Protein AF-A0A8T0GUQ4-F1 (afdb_monomer_lite)

Sequence (115 aa):
MENHHLHCRIVWNVMIGVCAESGHGYEAFELFRQMQQEGFAPDPMTYTSILNQNASNGALEWVREVHTCASNSKLKSDVRVGNALVNMYAKSGGILRKHGMCLMEWLLGTSFHGP

Secondary structure (DSSP, 8-state):
--SSHHHHHHHHHHHHHHHHHTT-HHHHHHHHHHHHHTTPPP-HHHHHHHHTS---TTTHHHHHHHHHHHHHSGGGG-HHHHHHHHHHHHHTT--TTTSHHHHHHHHHT------

Foldseek 3Di:
DPPPPVVVLVVLLVVLVVCQVVLVLVVSLVSVVVCVVVVHQDDLSSLLSSLVHQADAPNPVSLVVSVVSCCVDPNLPPVSNLVSSVSNVVRRDDVCPPCVVVSCCSVVVDDPPDD

Organism: Ceratodon purpureus (NCBI:txid3225)

pLDDT: mean 72.47, std 14.8, range [39.81, 89.69]

InterPro domains:
  IPR002885 Pentatricopeptide repeat [PF13041] (10-52)
  IPR002885 Pentatricopeptide repeat [PS51375] (8-42)
  IPR002885 Pentatricopeptide repeat [TIGR00756] (10-43)
  IPR011990 Tetratricopeptide-like helical domain superfamily [G3DSA:1.25.40.10] (1-110)
  IPR046960 Pentatricopeptide repeat-containing protein At4g14850-like, plant [PTHR47926] (10-95)

Structure (mmCIF, N/CA/C/O backbone):
data_AF-A0A8T0GUQ4-F1
#
_entry.id   AF-A0A8T0GUQ4-F1
#
loop_
_atom_site.group_PDB
_atom_site.id
_atom_site.type_symbol
_atom_site.label_atom_id
_atom_site.label_alt_id
_atom_site.label_comp_id
_atom_site.label_asym_id
_atom_site.label_entity_id
_atom_site.label_seq_id
_atom_site.pdbx_PDB_ins_code
_atom_site.Cartn_x
_atom_site.Cartn_y
_atom_site.Cartn_z
_atom_site.occupancy
_atom_site.B_iso_or_equiv
_atom_site.auth_seq_id
_atom_site.auth_comp_id
_atom_site.auth_asym_id
_atom_site.auth_atom_id
_atom_site.pdbx_PDB_model_num
ATOM 1 N N . MET A 1 1 ? -16.215 21.541 13.079 1.00 41.53 1 MET A N 1
ATOM 2 C CA . MET A 1 1 ? -14.734 21.598 13.136 1.00 41.53 1 MET A CA 1
ATOM 3 C C . MET A 1 1 ? -14.186 20.537 12.182 1.00 41.53 1 MET A C 1
ATOM 5 O O . MET A 1 1 ? -13.749 19.493 12.634 1.00 41.53 1 MET A O 1
ATOM 9 N N . GLU A 1 2 ? -14.279 20.745 10.863 1.00 45.72 2 GLU A N 1
ATOM 10 C CA . GLU A 1 2 ? -14.098 19.655 9.871 1.00 45.72 2 GLU A CA 1
ATOM 11 C C . GLU A 1 2 ? -13.021 19.932 8.804 1.00 45.72 2 GLU A C 1
ATOM 13 O O . GLU A 1 2 ? -12.876 19.175 7.851 1.00 45.72 2 GLU A O 1
ATOM 18 N N . ASN A 1 3 ? -12.193 20.969 8.974 1.00 42.38 3 ASN A N 1
ATOM 19 C CA . ASN A 1 3 ? -11.306 21.439 7.896 1.00 42.38 3 ASN A CA 1
ATOM 20 C C . ASN A 1 3 ? -9.813 21.063 8.051 1.00 42.38 3 ASN A C 1
ATOM 22 O O . ASN A 1 3 ? -9.016 21.356 7.158 1.00 42.38 3 ASN A O 1
ATOM 26 N N . HIS A 1 4 ? -9.407 20.394 9.139 1.00 49.81 4 HIS A N 1
ATOM 27 C CA . HIS A 1 4 ? -8.001 19.992 9.348 1.00 49.81 4 HIS A CA 1
ATOM 28 C C . HIS A 1 4 ? -7.669 18.542 8.958 1.00 49.81 4 HIS A C 1
ATOM 30 O O . HIS A 1 4 ? -6.527 18.277 8.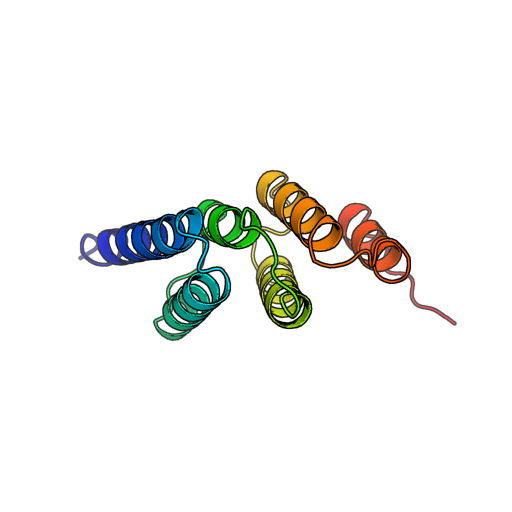603 1.00 49.81 4 HIS A O 1
ATOM 36 N N . HIS A 1 5 ? -8.639 17.623 8.892 1.00 51.91 5 HIS A N 1
ATOM 37 C CA . HIS A 1 5 ? -8.357 16.228 8.509 1.00 51.91 5 HIS A CA 1
ATOM 38 C C . HIS A 1 5 ? -8.208 16.012 6.993 1.00 51.91 5 HIS A C 1
ATOM 40 O O . HIS A 1 5 ? -7.497 15.101 6.567 1.00 51.91 5 HIS A O 1
ATOM 46 N N . LEU A 1 6 ? -8.847 16.846 6.161 1.00 50.81 6 LEU A N 1
ATOM 47 C CA . LEU A 1 6 ? -8.783 16.696 4.702 1.00 50.81 6 LEU A CA 1
ATOM 48 C C . LEU A 1 6 ? -7.376 16.986 4.153 1.00 50.81 6 LEU A C 1
ATOM 50 O O . LEU A 1 6 ? -6.928 16.316 3.225 1.00 50.81 6 LEU A O 1
ATOM 54 N N . HIS A 1 7 ? -6.670 17.940 4.770 1.00 57.09 7 HIS A N 1
ATOM 55 C CA . HIS A 1 7 ? -5.308 18.312 4.397 1.00 57.09 7 HIS A CA 1
ATOM 56 C C . HIS A 1 7 ? -4.310 17.180 4.668 1.00 57.09 7 HIS A C 1
ATOM 58 O O . HIS A 1 7 ? -3.444 16.939 3.835 1.00 57.09 7 HIS A O 1
ATOM 64 N N . CYS A 1 8 ? -4.471 16.413 5.751 1.00 74.56 8 CYS A N 1
ATOM 65 C CA . CYS A 1 8 ? -3.560 15.312 6.069 1.00 74.56 8 CYS A CA 1
ATOM 66 C C . CYS A 1 8 ? -3.627 14.181 5.035 1.00 74.56 8 CYS A C 1
ATOM 68 O O . CYS A 1 8 ? -2.589 13.761 4.538 1.00 74.56 8 CYS A O 1
ATOM 70 N N . ARG A 1 9 ? -4.826 13.726 4.634 1.00 78.31 9 ARG A N 1
ATOM 71 C CA . ARG A 1 9 ? -4.957 12.671 3.607 1.00 78.31 9 ARG A CA 1
ATOM 72 C C . ARG A 1 9 ? -4.396 13.107 2.251 1.00 78.31 9 ARG A C 1
ATOM 74 O O . ARG A 1 9 ? -3.742 12.314 1.583 1.00 78.31 9 ARG A O 1
ATOM 81 N N . ILE A 1 10 ? -4.646 14.355 1.846 1.00 82.81 10 ILE A N 1
ATOM 82 C CA . ILE A 1 10 ? -4.097 14.897 0.594 1.00 82.81 10 ILE A CA 1
ATOM 83 C C . ILE A 1 10 ? -2.565 14.912 0.662 1.00 82.81 10 ILE A C 1
ATOM 85 O O . ILE A 1 10 ? -1.918 14.472 -0.282 1.00 82.81 10 ILE A O 1
ATOM 89 N N . VAL A 1 11 ? -1.987 15.339 1.788 1.00 85.69 11 VAL A N 1
ATOM 90 C CA . VAL A 1 11 ? -0.532 15.331 2.000 1.00 85.69 11 VAL A CA 1
ATOM 91 C C . VAL A 1 11 ? 0.032 13.907 1.964 1.00 85.69 11 VAL A C 1
ATOM 93 O O . VAL A 1 11 ? 1.006 13.679 1.254 1.00 85.69 11 VAL A O 1
ATOM 96 N N . TRP A 1 12 ? -0.607 12.933 2.622 1.00 88.94 12 TRP A N 1
ATOM 97 C CA . TRP A 1 12 ? -0.223 11.516 2.538 1.00 88.94 12 TRP A CA 1
ATOM 98 C C . TRP A 1 12 ? -0.211 11.007 1.098 1.00 88.94 12 TRP A C 1
ATOM 100 O O . TRP A 1 12 ? 0.780 10.428 0.663 1.00 88.94 12 TRP A O 1
ATOM 110 N N . ASN A 1 13 ? -1.265 11.283 0.328 1.00 87.44 13 ASN A N 1
ATOM 111 C CA . ASN A 1 13 ? -1.340 10.873 -1.073 1.00 87.44 13 ASN A CA 1
ATOM 112 C C . ASN A 1 13 ? -0.260 11.523 -1.939 1.00 87.44 13 ASN A C 1
ATOM 114 O O . ASN A 1 13 ? 0.290 10.856 -2.812 1.00 87.44 13 ASN A O 1
ATOM 118 N N . VAL A 1 14 ? 0.059 12.796 -1.693 1.00 88.38 14 VAL A N 1
ATOM 119 C CA . VAL A 1 14 ? 1.144 13.494 -2.393 1.00 88.38 14 VAL A CA 1
ATOM 120 C C . VAL A 1 14 ? 2.494 12.871 -2.038 1.00 88.38 14 VAL A C 1
ATOM 122 O O . VAL A 1 14 ? 3.245 12.528 -2.943 1.00 88.38 14 VAL A O 1
ATOM 125 N N . MET A 1 15 ? 2.796 12.656 -0.754 1.00 86.75 15 MET A N 1
ATOM 126 C CA . MET A 1 15 ? 4.065 12.049 -0.325 1.00 86.75 15 MET A CA 1
ATOM 127 C C . MET A 1 15 ? 4.230 10.633 -0.887 1.00 86.75 15 MET A C 1
ATOM 129 O O . MET A 1 15 ? 5.259 10.310 -1.476 1.00 86.75 15 MET A O 1
ATOM 133 N N . ILE A 1 16 ? 3.182 9.813 -0.780 1.00 86.81 16 ILE A N 1
ATOM 134 C CA . ILE A 1 16 ? 3.154 8.452 -1.323 1.00 86.81 16 ILE A CA 1
ATOM 135 C C . ILE A 1 16 ? 3.312 8.478 -2.846 1.00 86.81 16 ILE A C 1
ATOM 137 O O . ILE A 1 16 ? 4.080 7.684 -3.378 1.00 86.81 16 ILE A O 1
ATOM 141 N N . GLY A 1 17 ? 2.624 9.387 -3.545 1.00 85.75 17 GLY A N 1
ATOM 142 C CA . GLY A 1 17 ? 2.697 9.540 -5.001 1.00 85.75 17 GLY A CA 1
ATOM 143 C C . GLY A 1 17 ? 4.053 10.034 -5.510 1.00 85.75 17 GLY A C 1
ATOM 144 O O . GLY A 1 17 ? 4.497 9.596 -6.565 1.00 85.75 17 GLY A O 1
ATOM 145 N N . VAL A 1 18 ? 4.752 10.876 -4.747 1.00 85.56 18 VAL A N 1
ATOM 146 C CA . VAL A 1 18 ? 6.104 11.340 -5.093 1.00 85.56 18 VAL A CA 1
ATOM 147 C C . VAL A 1 18 ? 7.150 10.248 -4.835 1.00 85.56 18 VAL A C 1
ATOM 149 O O . VAL A 1 18 ? 7.991 9.998 -5.700 1.00 85.56 18 VAL A O 1
ATOM 152 N N . CYS A 1 19 ? 7.092 9.549 -3.693 1.00 82.50 19 CYS A N 1
ATOM 153 C CA . CYS A 1 19 ? 7.992 8.423 -3.388 1.00 82.50 19 CYS A CA 1
ATOM 154 C C . CYS A 1 19 ? 7.799 7.267 -4.384 1.00 82.50 19 CYS A C 1
ATOM 156 O O . CYS A 1 19 ? 8.754 6.828 -5.026 1.00 82.50 19 CYS A O 1
ATOM 158 N N . ALA A 1 20 ? 6.542 6.840 -4.541 1.00 79.88 20 ALA A N 1
ATOM 159 C CA . ALA A 1 20 ? 5.872 6.742 -5.833 1.00 79.88 20 ALA A CA 1
ATOM 160 C C . ALA A 1 20 ? 6.705 6.671 -7.123 1.00 79.88 20 ALA A C 1
ATOM 162 O O . ALA A 1 20 ? 7.295 5.677 -7.545 1.00 79.88 20 ALA A O 1
ATOM 163 N N . GLU A 1 21 ? 6.664 7.806 -7.796 1.00 80.12 21 GLU A N 1
ATOM 164 C CA . GLU A 1 21 ? 7.262 8.059 -9.095 1.00 80.12 21 GLU A CA 1
ATOM 165 C C . GLU A 1 21 ? 8.792 8.080 -9.047 1.00 80.12 21 GLU A C 1
ATOM 167 O O . GLU A 1 21 ? 9.446 7.796 -10.049 1.00 80.12 21 GLU A O 1
ATOM 172 N N . SER A 1 22 ? 9.372 8.345 -7.875 1.00 79.50 22 SER A N 1
ATOM 173 C CA . SER A 1 22 ? 10.822 8.404 -7.675 1.00 79.50 22 SER A CA 1
ATOM 174 C C . SER A 1 22 ? 11.486 7.020 -7.616 1.00 79.50 22 SER A C 1
ATOM 176 O O . SER A 1 22 ? 12.694 6.942 -7.407 1.00 79.50 22 SER A O 1
ATOM 178 N N . GLY A 1 23 ? 10.729 5.924 -7.761 1.00 71.75 23 GLY A N 1
ATOM 179 C CA . GLY A 1 23 ? 11.250 4.551 -7.733 1.00 71.75 23 GLY A CA 1
ATOM 180 C C . GLY A 1 23 ? 11.519 4.002 -6.329 1.00 71.75 23 GLY A C 1
ATOM 181 O O . GLY A 1 23 ? 12.142 2.948 -6.191 1.00 71.75 23 GLY A O 1
ATOM 182 N N . HIS A 1 24 ? 11.040 4.688 -5.290 1.00 76.69 24 HIS A N 1
ATOM 183 C CA . HIS A 1 24 ? 11.228 4.305 -3.894 1.00 76.69 24 HIS A CA 1
ATOM 184 C C . HIS A 1 24 ? 9.995 3.546 -3.374 1.00 76.69 24 HIS A C 1
ATOM 186 O O . HIS A 1 24 ? 9.275 3.993 -2.479 1.00 76.69 24 HIS A O 1
ATOM 192 N N . GLY A 1 25 ? 9.737 2.371 -3.959 1.00 79.06 25 GLY A N 1
ATOM 193 C CA . GLY A 1 25 ? 8.547 1.545 -3.687 1.00 79.06 25 GLY A CA 1
ATOM 194 C C . GLY A 1 25 ? 8.362 1.173 -2.228 1.00 79.06 25 GLY A C 1
ATOM 195 O O . GLY A 1 25 ? 7.257 1.241 -1.694 1.00 79.06 25 GLY A O 1
ATOM 196 N N . TYR A 1 26 ? 9.465 0.826 -1.576 1.00 81.56 26 TYR A N 1
ATOM 197 C CA . TYR A 1 26 ? 9.456 0.449 -0.171 1.00 81.56 26 TYR A CA 1
ATOM 198 C C . TYR A 1 26 ? 9.167 1.643 0.751 1.00 81.56 26 TYR A C 1
ATOM 200 O O . TYR A 1 26 ? 8.384 1.518 1.685 1.00 81.56 26 TYR A O 1
ATOM 208 N N . GLU A 1 27 ? 9.720 2.823 0.459 1.00 84.38 27 GLU A N 1
ATOM 209 C CA . GLU A 1 27 ? 9.451 4.038 1.242 1.00 84.38 27 GLU A CA 1
ATOM 210 C C . GLU A 1 27 ? 7.994 4.488 1.092 1.00 84.38 27 GLU A C 1
ATOM 212 O O . GLU A 1 27 ? 7.348 4.848 2.073 1.00 84.38 27 GLU A O 1
ATOM 217 N N . ALA A 1 28 ? 7.433 4.392 -0.119 1.00 86.69 28 ALA A N 1
ATOM 218 C CA . ALA A 1 28 ? 6.014 4.655 -0.346 1.00 86.69 28 ALA A CA 1
ATOM 219 C C . ALA A 1 28 ? 5.109 3.689 0.439 1.00 86.69 28 ALA A C 1
ATOM 221 O O . ALA A 1 28 ? 4.054 4.088 0.936 1.00 86.69 28 ALA A O 1
ATOM 222 N N . PHE A 1 29 ? 5.523 2.429 0.575 1.00 86.75 29 PHE A N 1
ATOM 223 C CA . PHE A 1 29 ? 4.829 1.445 1.399 1.00 86.75 29 PHE A CA 1
ATOM 224 C C . PHE A 1 29 ? 4.938 1.744 2.906 1.00 86.75 29 PHE A C 1
ATOM 226 O O . PHE A 1 29 ? 3.941 1.641 3.620 1.00 86.75 29 PHE A O 1
ATOM 233 N N . GLU A 1 30 ? 6.096 2.180 3.400 1.00 87.62 30 GLU A N 1
ATOM 234 C C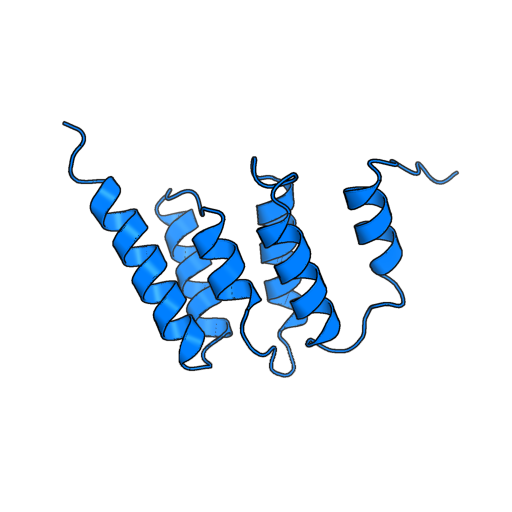A . GLU A 1 30 ? 6.241 2.595 4.802 1.00 87.62 30 GLU A CA 1
ATOM 235 C C . GLU A 1 30 ? 5.379 3.828 5.118 1.00 87.62 30 GLU A C 1
ATOM 237 O O . GLU A 1 30 ? 4.676 3.843 6.130 1.00 87.62 30 GLU A O 1
ATOM 242 N N . LEU A 1 31 ? 5.310 4.808 4.208 1.00 89.12 31 LEU A N 1
ATOM 243 C CA . LEU A 1 31 ? 4.385 5.945 4.325 1.00 89.12 31 LEU A CA 1
ATOM 244 C C . LEU A 1 31 ? 2.916 5.496 4.353 1.00 89.12 31 LEU A C 1
ATOM 246 O O . LEU A 1 31 ? 2.109 6.043 5.099 1.00 89.12 31 LEU A O 1
ATOM 250 N N . PHE A 1 32 ? 2.557 4.469 3.583 1.00 88.94 32 PHE A N 1
ATOM 251 C CA . PHE A 1 32 ? 1.222 3.869 3.617 1.00 88.94 32 PHE A CA 1
ATOM 252 C C . PHE A 1 32 ? 0.904 3.168 4.942 1.00 88.94 32 PHE A C 1
ATOM 254 O O . PHE A 1 32 ? -0.229 3.248 5.428 1.00 88.94 32 PHE A O 1
ATOM 261 N N . ARG A 1 33 ? 1.877 2.487 5.555 1.00 89.12 33 ARG A N 1
ATOM 262 C CA . ARG A 1 33 ? 1.706 1.919 6.901 1.00 89.12 33 ARG A CA 1
ATOM 263 C C . ARG A 1 33 ? 1.553 3.021 7.937 1.00 89.12 33 ARG A C 1
ATOM 265 O O . ARG A 1 33 ? 0.650 2.933 8.767 1.00 89.12 33 ARG A O 1
ATOM 272 N N . GLN A 1 34 ? 2.363 4.074 7.856 1.00 89.69 34 GLN A N 1
ATOM 273 C CA . GLN A 1 34 ? 2.275 5.208 8.771 1.00 89.69 34 GLN A CA 1
ATOM 274 C C . GLN A 1 34 ? 0.927 5.933 8.649 1.00 89.69 34 GLN A C 1
ATOM 276 O O . GLN A 1 34 ? 0.275 6.181 9.661 1.00 89.69 34 GLN A O 1
ATOM 281 N N . MET A 1 35 ? 0.445 6.166 7.424 1.00 88.81 35 MET A N 1
ATOM 282 C CA . MET A 1 35 ? -0.888 6.719 7.164 1.00 88.81 35 MET A CA 1
ATOM 283 C C . MET A 1 35 ? -1.985 5.927 7.898 1.00 88.81 35 MET A C 1
ATOM 285 O O . MET A 1 35 ? -2.844 6.515 8.556 1.00 88.81 35 MET A O 1
ATOM 289 N N . GLN A 1 36 ? -1.942 4.592 7.826 1.00 87.06 36 GLN A N 1
ATOM 290 C CA . GLN A 1 36 ? -2.906 3.727 8.516 1.00 87.06 36 GLN A CA 1
ATOM 291 C C . GLN A 1 36 ? -2.749 3.761 10.042 1.00 87.06 36 GLN A C 1
ATOM 293 O O . GLN A 1 36 ? -3.755 3.776 10.749 1.00 87.06 36 GLN A O 1
ATOM 298 N N . GLN A 1 37 ? -1.515 3.789 10.558 1.00 87.62 37 GLN A N 1
ATOM 299 C CA . GLN A 1 37 ? -1.238 3.883 11.999 1.00 87.62 37 GLN A CA 1
ATOM 300 C C . GLN A 1 37 ? -1.751 5.195 12.603 1.00 87.62 37 GLN A C 1
ATOM 302 O O . GLN A 1 37 ? -2.253 5.200 13.724 1.00 87.62 37 GLN A O 1
ATOM 307 N N . GLU A 1 38 ? -1.694 6.288 11.844 1.00 86.06 38 GLU A N 1
ATOM 308 C CA . GLU A 1 38 ? -2.266 7.582 12.228 1.00 86.06 38 GLU A CA 1
ATOM 309 C C . GLU A 1 38 ? -3.799 7.647 12.060 1.00 86.06 38 GLU A C 1
ATOM 311 O O . GLU A 1 38 ? -4.419 8.678 12.317 1.00 86.06 38 GLU A O 1
ATOM 316 N N . GLY A 1 39 ? -4.438 6.542 11.659 1.00 84.88 39 GLY A N 1
ATOM 317 C CA . GLY A 1 39 ? -5.892 6.426 11.543 1.00 84.88 39 GLY A CA 1
ATOM 318 C C . GLY A 1 39 ? -6.471 6.973 10.237 1.00 84.88 39 GLY A C 1
ATOM 319 O O . GLY A 1 39 ? -7.693 7.094 10.112 1.00 84.88 39 GLY A O 1
ATOM 320 N N . PHE A 1 40 ? -5.635 7.293 9.245 1.00 84.81 40 PHE A N 1
ATOM 321 C CA . PHE A 1 40 ? -6.104 7.721 7.931 1.00 84.81 40 PHE A CA 1
ATOM 322 C C . PHE A 1 40 ? -6.384 6.507 7.041 1.00 84.81 40 PHE A C 1
ATOM 324 O O . PHE A 1 40 ? -5.505 5.703 6.741 1.00 84.81 40 PHE A O 1
ATOM 331 N N . ALA A 1 41 ? -7.632 6.392 6.584 1.00 83.88 41 ALA A N 1
ATOM 332 C CA . ALA A 1 41 ? -8.036 5.337 5.663 1.00 83.88 41 ALA A CA 1
ATOM 333 C C . ALA A 1 41 ? -7.446 5.590 4.261 1.00 83.88 41 ALA A C 1
ATOM 335 O O . ALA A 1 41 ? -7.721 6.653 3.686 1.00 83.88 41 ALA A O 1
ATOM 336 N N . PRO A 1 42 ? -6.685 4.638 3.692 1.00 85.75 42 PRO A N 1
ATOM 337 C CA . PRO A 1 42 ? -6.190 4.749 2.328 1.00 85.75 42 PRO A CA 1
ATOM 338 C C . PRO A 1 42 ? -7.344 4.766 1.324 1.00 85.75 42 PRO A C 1
ATOM 340 O O . PRO A 1 42 ? -8.355 4.082 1.506 1.00 85.75 42 PRO A O 1
ATOM 343 N N . ASP A 1 43 ? -7.193 5.540 0.255 1.00 87.06 43 ASP A N 1
ATOM 344 C CA . ASP A 1 43 ? -8.187 5.645 -0.810 1.00 87.06 43 ASP A CA 1
ATOM 345 C C . ASP A 1 43 ? -7.670 5.011 -2.116 1.00 87.06 43 ASP A C 1
ATOM 347 O O . ASP A 1 43 ? -6.496 4.633 -2.196 1.00 87.06 43 ASP A O 1
ATOM 351 N N . PRO A 1 44 ? -8.520 4.841 -3.147 1.00 84.12 44 PRO A N 1
ATOM 352 C CA . PRO A 1 44 ? -8.109 4.215 -4.400 1.00 84.12 44 PRO A CA 1
ATOM 353 C C . PRO A 1 44 ? -6.840 4.821 -5.004 1.00 84.12 44 PRO A C 1
ATOM 355 O O . PRO A 1 44 ? -6.016 4.072 -5.522 1.00 84.12 44 PRO A O 1
ATOM 358 N N . MET A 1 45 ? -6.658 6.144 -4.907 1.00 85.31 45 MET A N 1
ATOM 359 C CA . MET A 1 45 ? -5.464 6.834 -5.391 1.00 85.31 45 MET A CA 1
ATOM 360 C C . MET A 1 45 ? -4.223 6.345 -4.648 1.00 85.31 45 MET A C 1
ATOM 362 O O . MET A 1 45 ? -3.250 5.964 -5.293 1.00 85.31 45 MET A O 1
ATOM 366 N N . THR A 1 46 ? -4.285 6.267 -3.315 1.00 86.88 46 THR A N 1
ATOM 367 C CA . THR A 1 46 ? -3.199 5.759 -2.468 1.00 86.88 46 THR A CA 1
ATOM 368 C C . THR A 1 46 ? -2.753 4.366 -2.916 1.00 86.88 46 THR A C 1
ATOM 370 O O . THR A 1 46 ? -1.570 4.140 -3.171 1.00 86.88 46 THR A O 1
ATOM 373 N N . TYR A 1 47 ? -3.708 3.444 -3.084 1.00 85.31 47 TYR A N 1
ATOM 374 C CA . TYR A 1 47 ? -3.425 2.081 -3.537 1.00 85.31 47 TYR A CA 1
ATOM 375 C C . TYR A 1 47 ? -2.818 2.062 -4.935 1.00 85.31 47 TYR A C 1
ATOM 377 O O . TYR A 1 47 ? -1.816 1.386 -5.154 1.00 85.31 47 TYR A O 1
ATOM 385 N N . THR A 1 48 ? -3.394 2.809 -5.881 1.00 86.06 48 THR A N 1
ATOM 386 C CA . THR A 1 48 ? -2.861 2.851 -7.246 1.00 86.06 48 THR A CA 1
ATOM 387 C C . THR A 1 48 ? -1.453 3.431 -7.296 1.00 86.06 48 THR A C 1
ATOM 389 O O . THR A 1 48 ? -0.636 2.897 -8.031 1.00 86.06 48 THR A O 1
ATOM 392 N N . SER A 1 49 ? -1.127 4.447 -6.492 1.00 86.12 49 SER A N 1
ATOM 393 C CA . SER A 1 49 ? 0.213 5.043 -6.460 1.00 86.12 49 SER A CA 1
ATOM 394 C C . SER A 1 49 ? 1.264 4.046 -5.973 1.00 86.12 49 SER A C 1
ATOM 396 O O . SER A 1 49 ? 2.294 3.868 -6.617 1.00 86.12 49 SER A O 1
ATOM 398 N N . ILE A 1 50 ? 0.981 3.328 -4.885 1.00 84.06 50 ILE A N 1
ATOM 399 C CA . ILE A 1 50 ? 1.891 2.315 -4.329 1.00 84.06 50 ILE A CA 1
ATOM 400 C C . ILE A 1 50 ? 2.050 1.138 -5.300 1.00 84.06 50 ILE A C 1
ATOM 402 O O . ILE A 1 50 ? 3.151 0.632 -5.508 1.00 84.06 50 ILE A O 1
ATOM 406 N N . LEU A 1 51 ? 0.948 0.719 -5.927 1.00 80.31 51 LEU A N 1
ATOM 407 C CA . LEU A 1 51 ? 0.897 -0.425 -6.834 1.00 80.31 51 LEU A CA 1
ATOM 408 C C . LEU A 1 51 ? 1.261 -0.089 -8.290 1.00 80.31 51 LEU A C 1
ATOM 410 O O . LEU A 1 51 ? 1.229 -0.965 -9.142 1.00 80.31 51 LEU A O 1
ATOM 414 N N . ASN A 1 52 ? 1.573 1.153 -8.650 1.00 76.88 52 ASN A N 1
ATOM 415 C CA . ASN A 1 52 ? 2.040 1.449 -10.011 1.00 76.88 52 ASN A CA 1
ATOM 416 C C . ASN A 1 52 ? 3.572 1.462 -10.116 1.00 76.88 52 ASN A C 1
ATOM 418 O O . ASN A 1 52 ? 4.128 1.567 -11.212 1.00 76.88 52 ASN A O 1
ATOM 422 N N . GLN A 1 53 ? 4.261 1.318 -8.985 1.00 75.12 53 GLN A N 1
ATOM 423 C CA . GLN A 1 53 ? 5.713 1.298 -8.932 1.00 75.12 53 GLN A CA 1
ATOM 424 C C . GLN A 1 53 ? 6.320 0.063 -9.596 1.00 75.12 53 GLN A C 1
ATOM 426 O O . GLN A 1 53 ? 5.699 -0.988 -9.734 1.00 75.12 53 GLN A O 1
ATOM 431 N N . ASN A 1 54 ? 7.580 0.168 -10.009 1.00 62.16 54 ASN A N 1
ATOM 432 C CA . ASN A 1 54 ? 8.317 -1.005 -10.452 1.00 62.16 54 ASN A CA 1
ATOM 433 C C . ASN A 1 54 ? 8.775 -1.799 -9.227 1.00 62.16 54 ASN A C 1
ATOM 435 O O . ASN A 1 54 ? 9.592 -1.340 -8.435 1.00 62.16 54 ASN A O 1
ATOM 439 N N . ALA A 1 55 ? 8.226 -3.003 -9.085 1.00 60.25 55 ALA A N 1
ATOM 440 C CA . ALA A 1 55 ? 8.643 -3.963 -8.081 1.00 60.25 55 ALA A CA 1
ATOM 441 C C . ALA A 1 55 ? 10.119 -4.340 -8.288 1.00 60.25 55 ALA A C 1
ATOM 443 O O . ALA A 1 55 ? 10.459 -5.037 -9.243 1.00 60.25 55 ALA A O 1
ATOM 444 N N . SER A 1 56 ? 10.994 -3.886 -7.394 1.00 58.00 56 SER A N 1
ATOM 445 C CA . SER A 1 56 ? 12.342 -4.433 -7.253 1.00 58.00 56 SER A CA 1
ATOM 446 C C . SER A 1 56 ? 12.283 -5.823 -6.601 1.00 58.00 56 SER A C 1
ATOM 448 O O . SER A 1 56 ? 11.273 -6.211 -5.999 1.00 58.00 56 SER A O 1
ATOM 450 N N . ASN A 1 57 ? 13.355 -6.610 -6.741 1.00 54.75 57 ASN A N 1
ATOM 451 C CA . ASN A 1 57 ? 13.462 -7.922 -6.098 1.00 54.75 57 ASN A CA 1
ATOM 452 C C . ASN A 1 57 ? 13.156 -7.798 -4.592 1.00 54.75 57 ASN A C 1
ATOM 454 O O . ASN A 1 57 ? 13.798 -7.013 -3.902 1.00 54.75 57 ASN A O 1
ATOM 458 N N . GLY A 1 58 ? 12.174 -8.561 -4.096 1.00 63.03 58 GLY A N 1
ATOM 459 C CA . GLY A 1 58 ? 11.707 -8.494 -2.700 1.00 63.03 58 GLY A CA 1
ATOM 460 C C . GLY A 1 58 ? 10.365 -7.780 -2.493 1.00 63.03 58 GLY A C 1
ATOM 461 O O . GLY A 1 58 ? 9.838 -7.778 -1.387 1.00 63.03 58 GLY A O 1
ATOM 462 N N . ALA A 1 59 ? 9.742 -7.239 -3.546 1.00 67.56 59 ALA A N 1
ATOM 463 C CA . ALA A 1 59 ? 8.469 -6.522 -3.417 1.00 67.56 59 ALA A CA 1
ATOM 464 C C . ALA A 1 59 ? 7.246 -7.392 -3.052 1.00 67.56 59 ALA A C 1
ATOM 466 O O . ALA A 1 59 ? 6.172 -6.879 -2.747 1.00 67.56 59 ALA A O 1
ATOM 467 N N . LEU A 1 60 ? 7.379 -8.718 -3.096 1.00 74.56 60 LEU A N 1
ATOM 468 C CA . LEU A 1 60 ? 6.252 -9.639 -2.949 1.00 74.56 60 LEU A CA 1
ATOM 469 C C . LEU A 1 60 ? 5.636 -9.625 -1.538 1.00 74.56 60 LEU A C 1
ATOM 471 O O . LEU A 1 60 ? 4.440 -9.872 -1.390 1.00 74.56 60 LEU A O 1
ATOM 475 N N . GLU A 1 61 ? 6.437 -9.351 -0.508 1.00 78.00 61 GLU A N 1
ATOM 476 C CA . GLU A 1 61 ? 5.976 -9.334 0.885 1.00 78.00 61 GLU A CA 1
ATOM 477 C C . GLU A 1 61 ? 5.050 -8.147 1.153 1.00 78.00 61 GLU A C 1
ATOM 479 O O . GLU A 1 61 ? 3.913 -8.338 1.587 1.00 78.00 61 GLU A O 1
ATOM 484 N N . TRP A 1 62 ? 5.472 -6.934 0.791 1.00 80.31 62 TRP A N 1
ATOM 485 C CA . TRP A 1 62 ? 4.650 -5.746 1.005 1.00 80.31 62 TRP A CA 1
ATOM 486 C C . TRP A 1 62 ? 3.430 -5.702 0.072 1.00 80.31 62 TRP A C 1
ATOM 488 O O . TRP A 1 62 ? 2.354 -5.272 0.486 1.00 80.31 62 TRP A O 1
ATOM 498 N N . VAL A 1 63 ? 3.528 -6.222 -1.161 1.00 80.81 63 VAL A N 1
ATOM 499 C CA . VAL A 1 63 ? 2.375 -6.307 -2.083 1.00 80.81 63 VAL A CA 1
ATOM 500 C C . VAL A 1 63 ? 1.261 -7.190 -1.505 1.00 80.81 63 VAL A C 1
ATOM 502 O O . VAL A 1 63 ? 0.077 -6.894 -1.688 1.00 80.81 63 VAL A O 1
ATOM 505 N N . ARG A 1 64 ? 1.604 -8.253 -0.765 1.00 80.12 64 ARG A N 1
ATOM 506 C CA . ARG A 1 64 ? 0.620 -9.099 -0.065 1.00 80.12 64 ARG A CA 1
ATOM 507 C C . ARG A 1 64 ? -0.062 -8.370 1.085 1.00 80.12 64 ARG A C 1
ATOM 509 O O . ARG A 1 64 ? -1.270 -8.535 1.267 1.00 80.12 64 ARG A O 1
ATOM 516 N N . GLU A 1 65 ? 0.685 -7.566 1.835 1.00 84.12 65 GLU A N 1
ATOM 517 C CA . GLU A 1 65 ? 0.119 -6.730 2.897 1.00 84.12 65 GLU A CA 1
ATOM 518 C C . GLU A 1 65 ? -0.869 -5.721 2.305 1.00 84.12 65 GLU A C 1
ATOM 520 O O . GLU A 1 65 ? -2.031 -5.685 2.710 1.00 84.12 65 GLU A O 1
ATOM 525 N N . VAL A 1 66 ? -0.469 -5.011 1.245 1.00 84.19 66 VAL A N 1
ATOM 526 C CA . VAL A 1 66 ? -1.340 -4.069 0.526 1.00 84.19 66 VAL A CA 1
ATOM 527 C C . VAL A 1 66 ? -2.588 -4.767 -0.028 1.00 84.19 66 VAL A C 1
ATOM 529 O O . VAL A 1 66 ? -3.692 -4.241 0.113 1.00 84.19 66 VAL A O 1
ATOM 532 N N . HIS A 1 67 ? -2.457 -5.968 -0.602 1.00 85.06 67 HIS A N 1
ATOM 533 C CA . HIS A 1 67 ? -3.593 -6.762 -1.087 1.00 85.06 67 HIS A CA 1
ATOM 534 C C . HIS A 1 67 ? -4.559 -7.170 0.040 1.00 85.06 67 HIS A C 1
ATOM 536 O O . HIS A 1 67 ? -5.780 -7.103 -0.133 1.00 85.06 67 HIS A O 1
ATOM 542 N N . THR A 1 68 ? -4.032 -7.561 1.201 1.00 83.06 68 THR A N 1
ATOM 543 C CA . THR A 1 68 ? -4.841 -7.921 2.376 1.00 83.06 68 THR A CA 1
ATOM 544 C C . THR A 1 68 ? -5.583 -6.696 2.911 1.00 83.06 68 THR A C 1
ATOM 546 O O . THR A 1 68 ? -6.791 -6.760 3.143 1.00 83.06 68 THR A O 1
ATOM 549 N N . CYS A 1 69 ? -4.903 -5.548 3.012 1.00 82.81 69 CYS A N 1
ATOM 550 C CA . CYS A 1 69 ? -5.531 -4.283 3.392 1.00 82.81 69 CYS A CA 1
ATOM 551 C C . CYS A 1 69 ? -6.619 -3.867 2.391 1.00 82.81 69 CYS A C 1
ATOM 553 O O . CYS A 1 69 ? -7.715 -3.493 2.802 1.00 82.81 69 CYS A O 1
ATOM 555 N N . ALA A 1 70 ? -6.358 -3.980 1.084 1.00 81.31 70 ALA A N 1
ATOM 556 C CA . ALA A 1 70 ? -7.341 -3.673 0.046 1.00 81.31 70 ALA A CA 1
ATOM 557 C C . ALA A 1 70 ? -8.575 -4.587 0.142 1.00 81.31 70 ALA A C 1
ATOM 559 O O . ALA A 1 70 ? -9.701 -4.102 0.041 1.00 81.31 70 ALA A O 1
ATOM 560 N N . SER A 1 71 ? -8.379 -5.882 0.413 1.00 78.44 71 SER A N 1
ATOM 561 C CA . SER A 1 71 ? -9.461 -6.867 0.566 1.00 78.44 71 SER A CA 1
ATOM 562 C C . SER A 1 71 ? -10.346 -6.618 1.786 1.00 78.44 71 SER A C 1
ATOM 564 O O . SER A 1 71 ? -11.549 -6.863 1.722 1.00 78.44 71 SER A O 1
ATOM 566 N N . ASN A 1 72 ? -9.764 -6.110 2.874 1.00 75.88 72 ASN A N 1
ATOM 567 C CA . ASN A 1 72 ? -10.489 -5.747 4.094 1.00 75.88 72 ASN A CA 1
ATOM 568 C C . ASN A 1 72 ? -11.130 -4.351 4.021 1.00 75.88 72 ASN A C 1
ATOM 570 O O . ASN A 1 72 ? -11.914 -3.975 4.892 1.00 75.88 72 ASN A O 1
ATOM 574 N N . SER A 1 73 ? -10.808 -3.571 2.989 1.00 74.19 73 SER A N 1
ATOM 575 C CA . SER A 1 73 ? -11.371 -2.244 2.759 1.00 74.19 73 SER A CA 1
ATOM 576 C C . SER A 1 73 ? -12.629 -2.305 1.881 1.00 74.19 73 SER A C 1
ATOM 578 O O . SER A 1 73 ? -12.883 -3.273 1.163 1.00 74.19 73 SER A O 1
ATOM 580 N N . LYS A 1 74 ? -13.400 -1.211 1.848 1.00 73.06 74 LYS A N 1
ATOM 581 C CA . LYS A 1 74 ? -14.543 -1.051 0.923 1.00 73.06 74 LYS A CA 1
ATOM 582 C C . LYS A 1 74 ? -14.131 -0.994 -0.561 1.00 73.06 74 LYS A C 1
ATOM 584 O O . LYS A 1 74 ? -14.989 -0.818 -1.418 1.00 73.06 74 LYS A O 1
ATOM 589 N N . LEU A 1 75 ? -12.839 -1.123 -0.872 1.00 68.00 75 LEU A N 1
ATOM 590 C CA . LEU A 1 75 ? -12.274 -1.001 -2.217 1.00 68.00 75 LEU A CA 1
ATOM 591 C C . LEU A 1 75 ? -12.204 -2.328 -2.975 1.00 68.00 75 LEU A C 1
ATOM 593 O O . LEU A 1 75 ? -11.689 -2.365 -4.089 1.00 68.00 75 LEU A O 1
ATOM 597 N N . LYS A 1 76 ? -12.765 -3.404 -2.409 1.00 65.38 76 LYS A N 1
ATOM 598 C CA . LYS A 1 76 ? -12.831 -4.727 -3.041 1.00 65.38 76 LYS A CA 1
ATOM 599 C C . LYS A 1 76 ? -13.426 -4.705 -4.461 1.00 65.38 76 LYS A C 1
ATOM 601 O O . LYS A 1 76 ? -13.077 -5.535 -5.286 1.00 65.38 76 LYS A O 1
ATOM 606 N N . SER A 1 77 ? -14.309 -3.755 -4.762 1.00 69.00 77 SER A N 1
ATOM 607 C CA . SER A 1 77 ? -14.939 -3.609 -6.079 1.00 69.00 77 SER A CA 1
ATOM 608 C C . SER A 1 77 ? -14.306 -2.530 -6.971 1.00 69.00 77 SER A C 1
ATOM 610 O O . SER A 1 77 ? -14.824 -2.278 -8.058 1.00 69.00 77 SER A O 1
ATOM 612 N N . ASP A 1 78 ? -13.235 -1.847 -6.542 1.00 80.44 78 ASP A N 1
ATOM 613 C CA . ASP A 1 78 ? -12.606 -0.805 -7.364 1.00 80.44 78 ASP A CA 1
ATOM 614 C C . ASP A 1 78 ? -11.697 -1.442 -8.428 1.00 80.44 78 ASP A C 1
ATOM 616 O O . ASP A 1 78 ? -10.623 -1.979 -8.145 1.00 80.44 78 ASP A O 1
ATOM 620 N N . VAL A 1 79 ? -12.138 -1.353 -9.684 1.00 80.25 79 VAL A N 1
ATOM 621 C CA . VAL A 1 79 ? -11.444 -1.906 -10.856 1.00 80.25 79 VAL A CA 1
ATOM 622 C C . VAL A 1 79 ? -10.026 -1.343 -11.004 1.00 80.25 79 VAL A C 1
ATOM 624 O O . VAL A 1 79 ? -9.133 -2.049 -11.471 1.00 80.25 79 VAL A O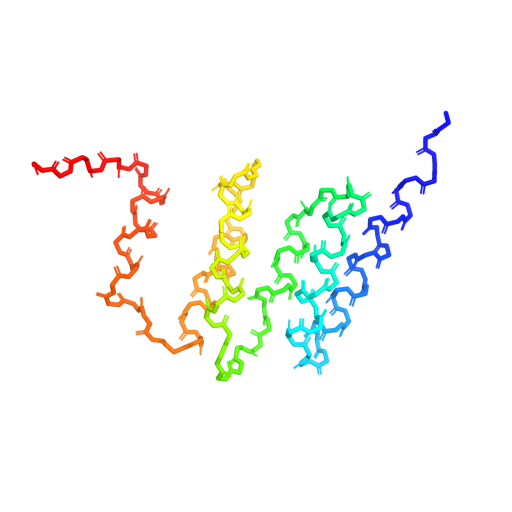 1
ATOM 627 N N . ARG A 1 80 ? -9.776 -0.095 -10.585 1.00 81.94 80 ARG A N 1
ATOM 628 C CA . ARG A 1 80 ? -8.445 0.525 -10.687 1.00 81.94 80 ARG A CA 1
ATOM 629 C C . ARG A 1 80 ? -7.470 -0.129 -9.719 1.00 81.94 80 ARG A C 1
ATOM 631 O O . ARG A 1 80 ? -6.346 -0.435 -10.108 1.00 81.94 80 ARG A O 1
ATOM 638 N N . VAL A 1 81 ? -7.919 -0.389 -8.491 1.00 81.69 81 VAL A N 1
ATOM 639 C CA . VAL A 1 81 ? -7.121 -1.086 -7.471 1.00 81.69 81 VAL A CA 1
ATOM 640 C C . VAL A 1 81 ? -6.854 -2.527 -7.908 1.00 81.69 81 VAL A C 1
ATOM 642 O O . VAL A 1 81 ? -5.713 -2.979 -7.843 1.00 81.69 81 VAL A O 1
ATOM 645 N N . GLY A 1 82 ? -7.871 -3.216 -8.437 1.00 80.81 82 GLY A N 1
ATOM 646 C CA . GLY A 1 82 ? -7.725 -4.561 -8.998 1.00 80.81 82 GLY A CA 1
ATOM 647 C C . GLY A 1 82 ? -6.684 -4.620 -10.119 1.00 80.81 82 GLY A C 1
ATOM 648 O O . GLY A 1 82 ? -5.739 -5.402 -10.043 1.00 80.81 82 GLY A O 1
ATOM 649 N N . ASN A 1 83 ? -6.792 -3.742 -11.121 1.00 82.62 83 ASN A N 1
ATOM 650 C CA . ASN A 1 83 ? -5.839 -3.684 -12.233 1.00 82.62 83 ASN A CA 1
ATOM 651 C C . ASN A 1 83 ? -4.407 -3.377 -11.766 1.00 82.62 83 ASN A C 1
ATOM 653 O O . ASN A 1 83 ? -3.458 -3.996 -12.251 1.00 82.62 83 ASN A O 1
ATOM 657 N N . ALA A 1 84 ? -4.242 -2.463 -10.806 1.00 83.19 84 ALA A N 1
ATOM 658 C CA . ALA A 1 84 ? -2.932 -2.131 -10.251 1.00 83.19 84 ALA A CA 1
ATOM 659 C C . ALA A 1 84 ? -2.308 -3.320 -9.493 1.00 83.19 84 ALA A C 1
ATOM 661 O O . ALA A 1 84 ? -1.127 -3.615 -9.679 1.00 83.19 84 ALA A O 1
ATOM 662 N N . LEU A 1 85 ? -3.103 -4.068 -8.715 1.00 79.56 85 LEU A N 1
ATOM 663 C CA . LEU A 1 85 ? -2.656 -5.299 -8.052 1.00 79.56 85 LEU A CA 1
ATOM 664 C C . LEU A 1 85 ? -2.166 -6.340 -9.067 1.00 79.56 85 LEU A C 1
ATOM 666 O O . LEU A 1 85 ? -1.074 -6.884 -8.902 1.00 79.56 85 LEU A O 1
ATOM 670 N N . VAL A 1 86 ? -2.934 -6.595 -10.133 1.00 79.00 86 VAL A N 1
ATOM 671 C CA . VAL A 1 86 ? -2.542 -7.554 -11.184 1.00 79.00 86 VAL A CA 1
ATOM 672 C C . VAL A 1 86 ? -1.220 -7.152 -11.833 1.00 79.00 86 VAL A C 1
ATOM 674 O O . VAL A 1 86 ? -0.325 -7.987 -11.977 1.00 79.00 86 VAL A O 1
ATOM 677 N N . ASN A 1 87 ? -1.075 -5.872 -12.178 1.00 79.19 87 ASN A N 1
ATOM 678 C CA . ASN A 1 87 ? 0.148 -5.334 -12.767 1.00 79.19 87 ASN A CA 1
ATOM 679 C C . ASN A 1 87 ? 1.362 -5.531 -11.840 1.00 79.19 87 ASN A C 1
ATOM 681 O O . ASN A 1 87 ? 2.426 -5.953 -12.294 1.00 79.19 87 ASN A O 1
ATOM 685 N N . MET A 1 88 ? 1.206 -5.310 -10.531 1.00 78.56 88 MET A N 1
ATOM 686 C CA . MET A 1 88 ? 2.285 -5.530 -9.559 1.00 78.56 88 MET A CA 1
ATOM 687 C C . MET A 1 88 ? 2.670 -6.984 -9.390 1.00 78.56 88 MET A C 1
ATOM 689 O O . MET A 1 88 ? 3.860 -7.298 -9.357 1.00 78.56 88 MET A O 1
ATOM 693 N N . TYR A 1 89 ? 1.696 -7.886 -9.287 1.00 76.69 89 TYR A N 1
ATOM 694 C CA . TYR A 1 89 ? 1.977 -9.320 -9.215 1.00 76.69 89 TYR A CA 1
ATOM 695 C C . TYR A 1 89 ? 2.672 -9.834 -10.483 1.00 76.69 89 TYR A C 1
ATOM 697 O O . TYR A 1 89 ? 3.527 -10.714 -10.396 1.00 76.69 89 TYR A O 1
ATOM 705 N N . ALA A 1 90 ? 2.358 -9.265 -11.652 1.00 75.44 90 ALA A N 1
ATOM 706 C CA . ALA A 1 90 ? 3.059 -9.577 -12.893 1.00 75.44 90 ALA A CA 1
ATOM 707 C C . ALA A 1 90 ? 4.527 -9.106 -12.859 1.00 75.44 90 ALA A C 1
ATOM 709 O O . ALA A 1 90 ? 5.424 -9.864 -13.233 1.00 75.44 90 ALA A O 1
ATOM 710 N N . LYS A 1 91 ? 4.780 -7.886 -12.364 1.00 72.75 91 LYS A N 1
ATOM 711 C CA . LYS A 1 91 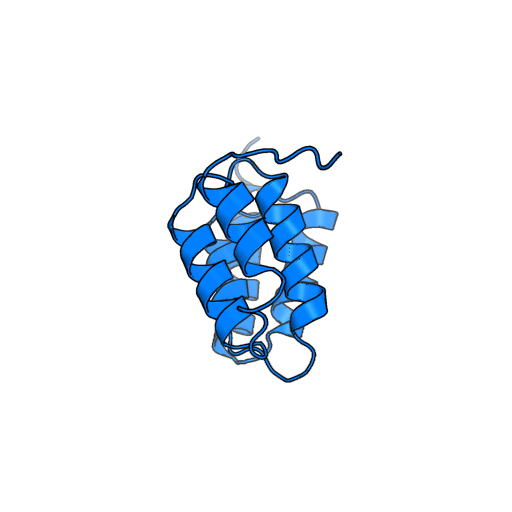? 6.117 -7.268 -12.304 1.00 72.75 91 LYS A CA 1
ATOM 712 C C . LYS A 1 91 ? 7.02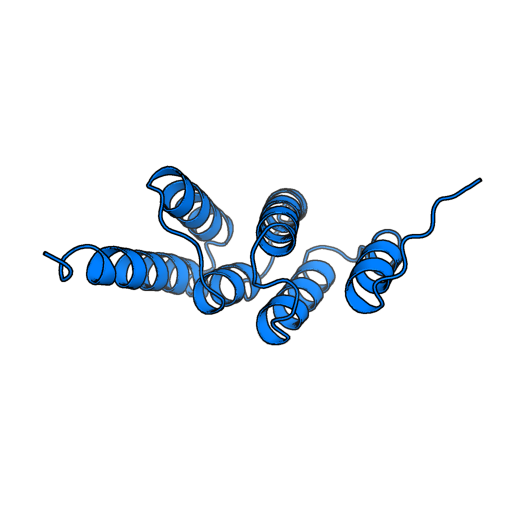6 -7.832 -11.202 1.00 72.75 91 LYS A C 1
ATOM 714 O O . LYS A 1 91 ? 8.217 -7.986 -11.431 1.00 72.75 91 LYS A O 1
ATOM 719 N N . SER A 1 92 ? 6.485 -8.170 -10.030 1.00 70.00 92 SER A N 1
ATOM 720 C CA . SER A 1 92 ? 7.234 -8.606 -8.828 1.00 70.00 92 SER A CA 1
ATOM 721 C C . SER A 1 92 ? 7.827 -10.023 -8.889 1.00 70.00 92 SER A C 1
ATOM 723 O O . SER A 1 92 ? 8.325 -10.527 -7.883 1.00 70.00 92 SER A O 1
ATOM 725 N N . GLY A 1 93 ? 7.817 -10.668 -10.058 1.00 60.06 93 GLY A N 1
ATOM 726 C CA . GLY A 1 93 ? 8.328 -12.027 -10.234 1.00 60.06 93 GLY A CA 1
ATOM 727 C C . GLY A 1 93 ? 7.219 -13.075 -10.277 1.00 60.06 93 GLY A C 1
ATOM 728 O O . GLY A 1 93 ? 7.140 -13.956 -9.427 1.00 60.06 93 GLY A O 1
ATOM 729 N N . GLY A 1 94 ? 6.377 -13.008 -11.312 1.00 57.06 94 GLY A N 1
ATOM 730 C CA . GLY A 1 94 ? 5.893 -14.199 -12.018 1.00 57.06 94 GLY A CA 1
ATOM 731 C C . GLY A 1 94 ? 5.108 -15.254 -11.228 1.00 57.06 94 GLY A C 1
ATOM 732 O O . GLY A 1 94 ? 5.114 -16.421 -11.621 1.00 57.06 94 GLY A O 1
ATOM 733 N N . ILE A 1 95 ? 4.381 -14.902 -10.166 1.00 49.00 95 ILE A N 1
ATOM 734 C CA . ILE A 1 95 ? 3.458 -15.830 -9.483 1.00 49.00 95 ILE A CA 1
ATOM 735 C C . ILE A 1 95 ? 2.047 -15.791 -10.099 1.00 49.00 95 ILE A C 1
ATOM 737 O O . ILE A 1 95 ? 1.014 -15.891 -9.444 1.00 49.00 95 ILE A O 1
ATOM 741 N N . LEU A 1 96 ? 1.989 -15.820 -11.433 1.00 49.00 96 LEU A N 1
ATOM 742 C CA . LEU A 1 96 ? 0.757 -16.187 -12.140 1.00 49.00 96 LEU A CA 1
ATOM 743 C C . LEU A 1 96 ? 0.357 -17.659 -11.893 1.00 49.00 96 LEU A C 1
ATOM 745 O O . LEU A 1 96 ? -0.739 -18.077 -12.244 1.00 49.00 96 LEU A O 1
ATOM 749 N N . ARG A 1 97 ? 1.234 -18.465 -11.276 1.00 42.78 97 ARG A N 1
ATOM 750 C CA . ARG A 1 97 ? 1.111 -19.930 -11.245 1.00 42.78 97 ARG A CA 1
ATOM 751 C C . ARG A 1 97 ? 0.582 -20.531 -9.933 1.00 42.78 97 ARG A C 1
ATOM 753 O O . ARG A 1 97 ? 0.236 -21.705 -9.925 1.00 42.78 97 ARG A O 1
ATOM 760 N N . LYS A 1 98 ? 0.505 -19.765 -8.833 1.00 44.75 98 LYS A N 1
ATOM 761 C CA . LYS A 1 98 ? -0.057 -20.245 -7.544 1.00 44.75 98 LYS A CA 1
ATOM 762 C C . LYS A 1 98 ? -1.137 -19.337 -6.944 1.00 44.75 98 LYS A C 1
ATOM 764 O O . LYS A 1 98 ? -2.084 -19.849 -6.366 1.00 44.75 98 LYS A O 1
ATOM 769 N N . HIS A 1 99 ? -1.042 -18.015 -7.119 1.00 45.50 99 HIS A N 1
ATOM 770 C CA . HIS A 1 99 ? -2.024 -17.060 -6.579 1.00 45.50 99 HIS A CA 1
ATOM 771 C C . HIS A 1 99 ? -3.026 -16.531 -7.614 1.00 45.50 99 HIS A C 1
ATOM 773 O O . HIS A 1 99 ? -3.997 -15.891 -7.225 1.00 45.50 99 HIS A O 1
ATOM 779 N N . GLY A 1 100 ? -2.858 -16.850 -8.906 1.00 52.47 100 GLY A N 1
ATOM 780 C CA . GLY A 1 100 ? -3.871 -16.560 -9.929 1.00 52.47 100 GLY A CA 1
ATOM 781 C C . GLY A 1 100 ? -5.236 -17.176 -9.596 1.00 52.47 100 GLY A C 1
ATOM 782 O O . GLY A 1 100 ? -6.261 -16.579 -9.895 1.00 52.47 100 GLY A O 1
ATOM 783 N N . MET A 1 101 ? -5.248 -18.310 -8.886 1.00 48.75 101 MET A N 1
ATOM 784 C CA . MET A 1 101 ? -6.464 -18.945 -8.369 1.00 48.75 101 MET A CA 1
ATOM 785 C C . MET A 1 101 ? -7.128 -18.113 -7.265 1.00 48.75 101 MET A C 1
ATOM 787 O O . MET A 1 101 ? -8.313 -17.851 -7.361 1.00 48.75 101 MET A O 1
ATOM 791 N N . CYS A 1 102 ? -6.364 -17.592 -6.297 1.00 52.94 102 CYS A N 1
ATOM 792 C CA . CYS A 1 102 ? -6.889 -16.708 -5.244 1.00 52.94 102 CYS A CA 1
ATOM 793 C C . CYS A 1 102 ? -7.411 -15.376 -5.812 1.00 52.94 102 CYS A C 1
ATOM 795 O O . CYS A 1 102 ? -8.409 -14.840 -5.343 1.00 52.94 102 CYS A O 1
ATOM 797 N N . LEU A 1 103 ? -6.739 -14.839 -6.839 1.00 53.38 103 LEU A N 1
ATOM 798 C CA . LEU A 1 103 ? -7.183 -13.639 -7.547 1.00 53.38 103 LEU A CA 1
ATOM 799 C C . LEU A 1 103 ? -8.478 -13.906 -8.336 1.00 53.38 103 LEU A C 1
ATOM 801 O O . LEU A 1 103 ? -9.378 -13.073 -8.322 1.00 53.38 103 LEU A O 1
ATOM 805 N N . MET A 1 104 ? -8.600 -15.073 -8.979 1.00 56.28 104 MET A N 1
ATOM 806 C CA . MET A 1 104 ? -9.834 -15.512 -9.641 1.00 56.28 104 MET A CA 1
ATOM 807 C C . MET A 1 104 ? -10.959 -15.769 -8.631 1.00 56.28 104 MET A C 1
ATOM 809 O O . MET A 1 104 ? -12.070 -15.319 -8.862 1.00 56.28 104 MET A O 1
ATOM 813 N N . GLU A 1 105 ? -10.692 -16.405 -7.490 1.00 58.81 105 GLU A N 1
ATOM 814 C CA . GLU A 1 105 ? -11.667 -16.594 -6.403 1.00 58.81 105 GLU A CA 1
ATOM 815 C C . GLU A 1 105 ? -12.157 -15.256 -5.835 1.00 58.81 105 GLU A C 1
ATOM 817 O O . GLU A 1 105 ? -13.338 -15.101 -5.526 1.00 58.81 105 GLU A O 1
ATOM 822 N N . TRP A 1 106 ? -11.270 -14.263 -5.742 1.00 60.22 106 TRP A N 1
ATOM 823 C CA . TRP A 1 106 ? -11.610 -12.915 -5.294 1.00 60.22 106 TRP A CA 1
ATOM 824 C C . TRP A 1 106 ? -12.408 -12.122 -6.340 1.00 60.22 106 TRP A C 1
ATOM 826 O O . TRP A 1 106 ? -13.379 -11.461 -5.972 1.00 60.22 106 TRP A O 1
ATOM 836 N N . LEU A 1 107 ? -12.048 -12.219 -7.628 1.00 55.66 107 LEU A N 1
ATOM 837 C CA . LEU A 1 107 ? -12.748 -11.557 -8.740 1.00 55.66 107 LEU A CA 1
ATOM 838 C C . LEU A 1 107 ? -14.096 -12.214 -9.077 1.00 55.66 107 LEU A C 1
ATOM 840 O O . LEU A 1 107 ? -15.034 -11.518 -9.459 1.00 55.66 107 LEU A O 1
ATOM 844 N N . LEU A 1 108 ? -14.202 -13.536 -8.935 1.00 55.25 108 LEU A N 1
ATOM 845 C CA . LEU A 1 108 ? -15.406 -14.321 -9.233 1.00 55.25 108 LEU A CA 1
ATOM 846 C C . LEU A 1 108 ? -16.283 -14.559 -7.993 1.00 55.25 108 LEU A C 1
ATOM 848 O O . LEU A 1 108 ? -17.394 -15.065 -8.122 1.00 55.25 108 LEU A O 1
ATOM 852 N N . GLY A 1 109 ? -15.807 -14.204 -6.794 1.00 57.59 109 GLY A N 1
ATOM 853 C CA . GLY A 1 109 ? -16.543 -14.378 -5.539 1.00 57.59 109 GLY A CA 1
ATOM 854 C C . GLY A 1 109 ? -16.773 -15.839 -5.136 1.00 57.59 109 GLY A C 1
ATOM 855 O O . GLY A 1 109 ? -17.645 -16.114 -4.314 1.00 57.59 109 GLY A O 1
ATOM 856 N N . THR A 1 110 ? -16.026 -16.789 -5.699 1.00 49.50 110 THR A N 1
ATOM 857 C CA . THR A 1 110 ? -16.209 -18.219 -5.437 1.00 49.50 110 THR A CA 1
ATOM 858 C C . THR A 1 110 ? -15.387 -18.643 -4.226 1.00 49.50 110 THR A C 1
ATOM 860 O O . THR A 1 110 ? -14.172 -18.788 -4.311 1.00 49.50 110 THR A O 1
ATOM 863 N N . SER A 1 111 ? -16.041 -18.857 -3.084 1.00 50.19 111 SER A N 1
ATOM 864 C CA . SER A 1 111 ? -15.428 -19.533 -1.937 1.00 50.19 111 SER A CA 1
ATOM 865 C C . SER A 1 111 ? -15.367 -21.034 -2.224 1.00 50.19 111 SER A C 1
ATOM 867 O O . SER A 1 111 ? -16.368 -21.728 -2.060 1.00 50.19 111 SER A O 1
ATOM 869 N N . PHE A 1 112 ? -14.223 -21.552 -2.674 1.00 47.09 112 PHE A N 1
ATOM 870 C CA . PHE A 1 112 ? -14.029 -22.998 -2.750 1.00 47.09 112 PHE A CA 1
ATOM 871 C C . PHE A 1 112 ? -13.613 -23.496 -1.361 1.00 47.09 112 PHE A C 1
ATOM 873 O O . PHE A 1 112 ? -12.453 -23.410 -0.964 1.00 47.09 112 PHE A O 1
ATOM 880 N N . HIS A 1 113 ? -14.581 -23.968 -0.573 1.00 48.62 113 HIS A N 1
ATOM 881 C CA . HIS A 1 113 ? -14.271 -24.818 0.574 1.00 48.62 113 HIS A CA 1
ATOM 882 C C . HIS A 1 113 ? -13.805 -26.158 -0.005 1.00 48.62 113 HIS A C 1
ATOM 884 O O . HIS A 1 113 ? -14.598 -26.893 -0.594 1.00 48.62 113 HIS A O 1
ATOM 890 N N . GLY A 1 114 ? -12.496 -26.409 0.054 1.00 39.81 114 GLY 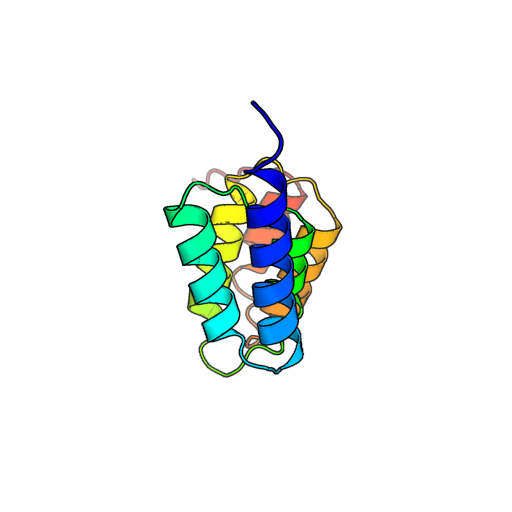A N 1
ATOM 891 C CA . GLY A 1 114 ? -11.934 -27.710 -0.301 1.00 39.81 114 GLY A CA 1
ATOM 892 C C . GLY A 1 114 ? -12.434 -28.812 0.649 1.00 39.81 114 GLY A C 1
ATOM 893 O O . GLY A 1 114 ? -12.874 -28.484 1.752 1.00 39.81 114 GLY A O 1
ATOM 894 N N . PRO A 1 115 ? -12.404 -30.083 0.208 1.00 44.00 115 PRO A N 1
ATOM 895 C CA . PRO A 1 115 ? -12.907 -31.230 0.969 1.00 44.00 115 PRO A CA 1
ATOM 896 C C . PRO A 1 115 ? -12.108 -31.525 2.244 1.00 44.00 115 PRO A C 1
ATOM 898 O O . PRO A 1 115 ? -10.894 -31.212 2.277 1.00 44.00 115 PRO A O 1
#

Radius of gyration: 14.98 Å; chains: 1; bounding box: 30×53×26 Å